Protein AF-A0A353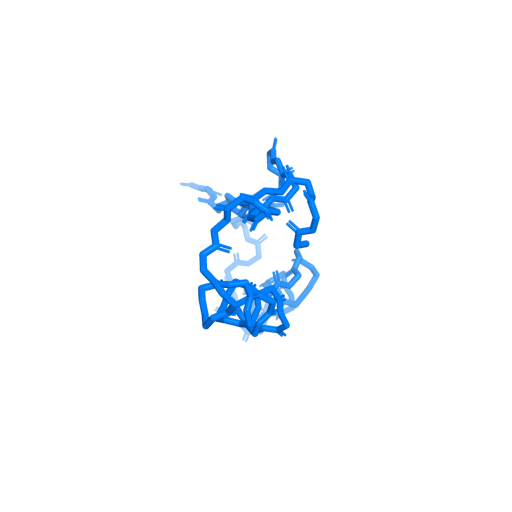D1S8-F1 (afdb_monomer_lite)

Sequence (55 aa):
VQQYASDEADILQEDFYNSLLAAYTVDEVRGQLDAYGLQHLKVSRPSDRHLLISG

Secondary structure (DSSP, 8-state):
-HHHHTTS-HHHHHHHHHHHHHPPPHHHHHHHHHHTT-TTSEEEEEETTEEEEE-

Structure (mmCIF, N/CA/C/O backbone):
data_AF-A0A353D1S8-F1
#
_entry.id   AF-A0A353D1S8-F1
#
loop_
_atom_site.group_PDB
_atom_site.id
_atom_site.type_symbol
_atom_site.label_atom_id
_atom_site.label_alt_id
_atom_site.label_comp_id
_atom_site.label_asym_id
_atom_site.label_entity_id
_atom_site.label_seq_id
_atom_site.pdbx_PDB_ins_code
_atom_site.Cartn_x
_atom_site.Cartn_y
_atom_site.Cartn_z
_atom_site.occupancy
_atom_site.B_iso_or_equiv
_atom_site.auth_seq_id
_atom_site.auth_comp_id
_atom_site.auth_asym_id
_atom_site.auth_atom_id
_atom_site.pdbx_PDB_model_num
ATOM 1 N N . VAL A 1 1 ? 1.180 -0.941 -14.792 1.00 89.44 1 VAL A N 1
ATOM 2 C CA . VAL A 1 1 ? 2.511 -0.849 -15.438 1.00 89.44 1 VAL A CA 1
ATOM 3 C C . VAL A 1 1 ? 2.489 0.165 -16.566 1.00 89.44 1 VAL A C 1
ATOM 5 O O . VAL A 1 1 ? 3.060 1.225 -16.374 1.00 89.44 1 VAL A O 1
ATOM 8 N N . GLN A 1 2 ? 1.723 -0.068 -17.641 1.00 95.00 2 GLN A N 1
ATOM 9 C CA . GLN A 1 2 ? 1.665 0.823 -18.812 1.00 95.00 2 GLN A CA 1
ATOM 10 C C . GLN A 1 2 ? 1.492 2.318 -18.493 1.00 95.00 2 GLN A C 1
ATOM 12 O O . GLN A 1 2 ? 2.138 3.150 -19.100 1.00 95.00 2 GLN A O 1
ATOM 17 N N . GLN A 1 3 ? 0.640 2.675 -17.530 1.00 94.69 3 GLN A N 1
ATOM 18 C CA . GLN A 1 3 ? 0.401 4.082 -17.188 1.00 94.69 3 GLN A CA 1
ATOM 19 C C . GLN A 1 3 ? 1.605 4.786 -16.536 1.00 94.69 3 GLN A C 1
ATOM 21 O O . GLN A 1 3 ? 1.699 6.005 -16.606 1.00 94.69 3 GLN A O 1
ATOM 26 N N . TYR A 1 4 ? 2.487 4.045 -15.861 1.00 94.69 4 TYR A N 1
ATOM 27 C CA . TYR A 1 4 ? 3.484 4.625 -14.951 1.00 94.69 4 TYR A CA 1
ATOM 28 C C . TYR A 1 4 ? 4.927 4.230 -15.237 1.00 94.69 4 TYR A C 1
ATOM 30 O O . TYR A 1 4 ? 5.821 4.867 -14.697 1.00 94.69 4 TYR A O 1
ATOM 38 N N . ALA A 1 5 ? 5.150 3.184 -16.028 1.00 96.62 5 ALA A N 1
ATOM 39 C CA . ALA A 1 5 ? 6.476 2.639 -16.287 1.00 96.62 5 ALA A CA 1
ATOM 40 C C . ALA A 1 5 ? 6.661 2.226 -17.758 1.00 96.62 5 ALA A C 1
ATOM 42 O O . ALA A 1 5 ? 7.596 1.502 -18.056 1.00 96.62 5 ALA A O 1
ATOM 43 N N . SER A 1 6 ? 5.786 2.637 -18.688 1.00 96.88 6 SER A N 1
ATOM 44 C CA . SER A 1 6 ? 5.865 2.180 -20.090 1.00 96.88 6 SER A CA 1
ATOM 45 C C . SER A 1 6 ? 7.191 2.486 -20.777 1.00 96.88 6 SER A C 1
ATOM 47 O O . SER A 1 6 ? 7.600 1.735 -21.656 1.00 96.88 6 SER A O 1
ATOM 49 N N . ASP A 1 7 ? 7.826 3.589 -20.385 1.00 97.94 7 ASP A N 1
ATOM 50 C CA . ASP A 1 7 ? 9.039 4.104 -21.023 1.00 97.94 7 ASP A CA 1
ATOM 51 C C . ASP A 1 7 ? 10.308 3.672 -20.268 1.00 97.94 7 ASP A C 1
ATOM 53 O O . ASP A 1 7 ? 11.419 4.062 -20.626 1.00 97.94 7 ASP A O 1
ATOM 57 N N . GLU A 1 8 ? 10.146 2.865 -19.217 1.00 98.06 8 GLU A N 1
ATOM 58 C CA . GLU A 1 8 ? 11.241 2.332 -18.416 1.00 98.06 8 GLU A CA 1
ATOM 59 C C . GLU A 1 8 ? 11.814 1.056 -19.040 1.00 98.06 8 GLU A C 1
ATOM 61 O O . GLU A 1 8 ? 11.152 0.356 -19.810 1.00 98.06 8 GLU A O 1
ATOM 66 N N . ALA A 1 9 ? 13.045 0.708 -18.663 1.00 98.50 9 ALA A N 1
ATOM 67 C CA . ALA A 1 9 ? 13.640 -0.570 -19.043 1.00 98.50 9 ALA A CA 1
ATOM 68 C C . ALA A 1 9 ? 12.787 -1.756 -18.552 1.00 98.50 9 ALA A C 1
ATOM 70 O O . ALA A 1 9 ? 12.201 -1.689 -17.471 1.00 98.50 9 ALA A O 1
ATOM 71 N N . ASP A 1 10 ? 12.781 -2.864 -19.298 1.00 98.25 10 ASP A N 1
ATOM 72 C CA . ASP A 1 10 ? 11.931 -4.036 -19.021 1.00 98.25 10 ASP A CA 1
ATOM 73 C C . ASP A 1 10 ? 12.024 -4.526 -17.568 1.00 98.25 10 ASP A C 1
ATOM 75 O O . ASP A 1 10 ? 11.006 -4.803 -16.935 1.00 98.25 10 ASP A O 1
ATOM 79 N N . ILE A 1 11 ? 13.236 -4.552 -17.003 1.00 98.06 11 ILE A N 1
ATOM 80 C CA . ILE A 1 11 ? 13.456 -4.972 -15.613 1.00 98.06 11 ILE A CA 1
ATOM 81 C C . ILE A 1 11 ? 12.732 -4.068 -14.604 1.00 98.06 11 ILE A C 1
ATOM 83 O O . ILE A 1 11 ? 12.173 -4.549 -13.626 1.00 98.06 11 ILE A O 1
ATOM 87 N N . LEU A 1 12 ? 12.663 -2.760 -14.864 1.00 98.12 12 LEU A N 1
ATOM 88 C CA . LEU A 1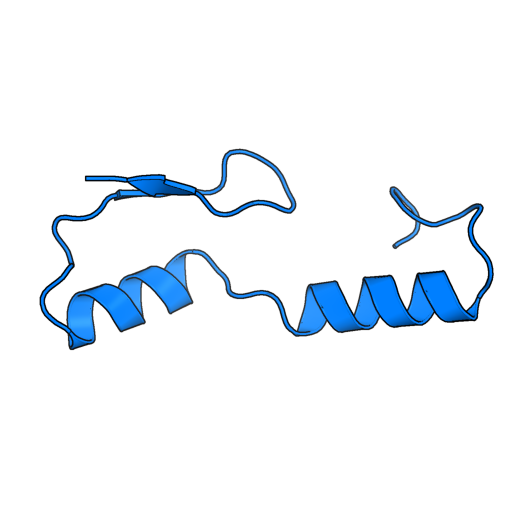 12 ? 11.966 -1.810 -13.996 1.00 98.12 12 LEU A CA 1
ATOM 89 C C . LEU A 1 12 ? 10.445 -1.907 -14.157 1.00 98.12 12 LEU A C 1
ATOM 91 O O . LEU A 1 12 ? 9.708 -1.668 -13.200 1.00 98.12 12 LEU A O 1
ATOM 95 N N . GLN A 1 13 ? 9.959 -2.285 -15.341 1.00 98.31 13 GLN A N 1
ATOM 96 C CA . GLN A 1 13 ? 8.540 -2.574 -15.556 1.00 98.31 13 GLN A CA 1
ATOM 97 C C . GLN A 1 13 ? 8.097 -3.818 -14.784 1.00 98.31 13 GLN A C 1
ATOM 99 O O . GLN A 1 13 ? 7.027 -3.806 -14.165 1.00 98.31 13 GLN A O 1
ATOM 104 N N . GLU A 1 14 ? 8.925 -4.865 -14.801 1.00 98.31 14 GLU A N 1
ATOM 105 C CA . GLU A 1 14 ? 8.716 -6.091 -14.032 1.00 98.31 14 GLU A CA 1
ATOM 106 C C . GLU A 1 14 ? 8.763 -5.815 -12.525 1.00 98.31 14 GLU A C 1
ATOM 108 O O . GLU A 1 14 ? 7.833 -6.183 -11.805 1.00 98.31 14 GLU A O 1
ATOM 113 N N . ASP A 1 15 ? 9.773 -5.087 -12.050 1.00 98.25 15 ASP A N 1
ATOM 114 C CA . ASP A 1 15 ? 9.874 -4.699 -10.641 1.00 98.25 15 ASP A CA 1
ATOM 115 C C . ASP A 1 15 ? 8.670 -3.858 -10.200 1.00 98.25 15 ASP A C 1
ATOM 117 O O . ASP A 1 15 ? 8.087 -4.097 -9.137 1.00 98.25 15 ASP A O 1
ATOM 121 N N . PHE A 1 16 ? 8.228 -2.910 -11.033 1.00 96.75 16 PHE A N 1
ATOM 122 C CA . PHE A 1 16 ? 7.035 -2.119 -10.749 1.00 96.75 16 PHE A CA 1
ATOM 123 C C . PHE A 1 16 ? 5.774 -2.991 -10.695 1.00 96.75 16 PHE A C 1
ATOM 125 O O . PHE A 1 16 ? 4.938 -2.811 -9.810 1.00 96.75 16 PHE A O 1
ATOM 132 N N . TYR A 1 17 ? 5.629 -3.958 -11.602 1.00 97.19 17 TYR A N 1
ATOM 133 C CA . TYR A 1 17 ? 4.525 -4.917 -11.569 1.00 97.19 17 TYR A CA 1
ATOM 134 C C . TYR A 1 17 ? 4.532 -5.756 -10.286 1.00 97.19 17 TYR A C 1
ATOM 136 O O . TYR A 1 17 ? 3.511 -5.843 -9.601 1.00 97.19 17 TYR A O 1
ATOM 144 N N . ASN A 1 18 ? 5.686 -6.310 -9.922 1.00 97.94 18 ASN A N 1
ATOM 145 C CA . ASN A 1 18 ? 5.849 -7.117 -8.717 1.00 97.94 18 ASN A CA 1
ATOM 146 C C . ASN A 1 18 ? 5.584 -6.298 -7.446 1.00 97.94 18 ASN A C 1
ATOM 148 O O . ASN A 1 18 ? 4.949 -6.791 -6.514 1.00 97.94 18 ASN A O 1
ATOM 152 N N . SER A 1 19 ? 5.974 -5.021 -7.426 1.00 95.88 19 SER A N 1
ATOM 153 C CA . SER A 1 19 ? 5.635 -4.099 -6.338 1.00 95.88 19 SER A CA 1
ATOM 154 C C . SER A 1 19 ? 4.122 -3.899 -6.193 1.00 95.88 19 SER A C 1
ATOM 156 O O . SER A 1 19 ? 3.620 -3.908 -5.070 1.00 95.88 19 SER A O 1
ATOM 158 N N . LEU A 1 20 ? 3.378 -3.778 -7.301 1.00 94.62 20 LEU A N 1
ATOM 159 C CA . LEU A 1 20 ? 1.913 -3.682 -7.260 1.00 94.62 20 LEU A CA 1
ATOM 160 C C . LEU A 1 20 ? 1.266 -4.961 -6.719 1.00 94.62 20 LEU A C 1
ATOM 162 O O . LEU A 1 20 ? 0.298 -4.868 -5.970 1.00 94.62 20 LEU A O 1
ATOM 166 N N . LEU A 1 21 ? 1.796 -6.135 -7.075 1.00 95.94 21 LEU A N 1
ATOM 167 C CA . LEU A 1 21 ? 1.317 -7.416 -6.547 1.00 95.94 21 LEU A CA 1
ATOM 168 C C . LEU A 1 21 ? 1.596 -7.580 -5.047 1.00 95.94 21 LEU A C 1
ATOM 170 O O . LEU A 1 21 ? 0.833 -8.246 -4.355 1.00 95.94 21 LEU A O 1
ATOM 174 N N . ALA A 1 22 ? 2.677 -6.980 -4.550 1.00 96.31 22 ALA A N 1
ATOM 175 C CA . ALA A 1 22 ? 3.052 -7.021 -3.140 1.00 96.31 22 ALA A CA 1
ATOM 176 C C . ALA A 1 22 ? 2.357 -5.945 -2.281 1.00 96.31 22 ALA A C 1
ATOM 178 O O . ALA A 1 22 ? 2.487 -5.961 -1.057 1.00 96.31 22 ALA A O 1
ATOM 179 N N . ALA A 1 23 ? 1.660 -4.984 -2.893 1.00 95.94 23 ALA A N 1
ATOM 180 C CA . ALA A 1 23 ? 1.039 -3.878 -2.175 1.00 95.94 23 ALA A CA 1
ATOM 181 C C . ALA A 1 23 ? -0.242 -4.317 -1.449 1.00 95.94 23 ALA A C 1
ATOM 183 O O . ALA A 1 23 ? -1.133 -4.918 -2.046 1.00 95.94 23 ALA A O 1
ATOM 184 N N . TYR A 1 24 ? -0.373 -3.934 -0.176 1.00 96.62 24 TYR A N 1
ATOM 185 C CA . TYR A 1 24 ? -1.599 -4.169 0.583 1.00 96.62 24 TYR A CA 1
ATOM 186 C C . TYR A 1 24 ? -2.783 -3.353 0.056 1.00 96.62 24 TYR A C 1
ATOM 188 O O . TYR A 1 24 ? -2.659 -2.201 -0.375 1.00 96.62 24 TYR A O 1
ATOM 196 N N . THR A 1 25 ? -3.969 -3.932 0.189 1.00 95.94 25 THR A N 1
ATOM 197 C CA . THR A 1 25 ? -5.252 -3.256 0.012 1.00 95.94 25 THR A CA 1
ATOM 198 C C . THR A 1 25 ? -5.682 -2.529 1.288 1.00 95.94 25 THR A C 1
ATOM 200 O O . THR A 1 25 ? -5.230 -2.816 2.397 1.00 95.94 25 THR A O 1
ATOM 203 N N . VAL A 1 26 ? -6.612 -1.580 1.142 1.00 97.06 26 VAL A N 1
ATOM 204 C CA . VAL A 1 26 ? -7.203 -0.864 2.285 1.00 97.06 26 VAL A CA 1
ATOM 205 C C . VAL A 1 26 ? -7.856 -1.834 3.272 1.00 97.06 26 VAL A C 1
ATOM 207 O O . VAL A 1 26 ? -7.731 -1.647 4.481 1.00 97.06 26 VAL A O 1
ATOM 210 N N . ASP A 1 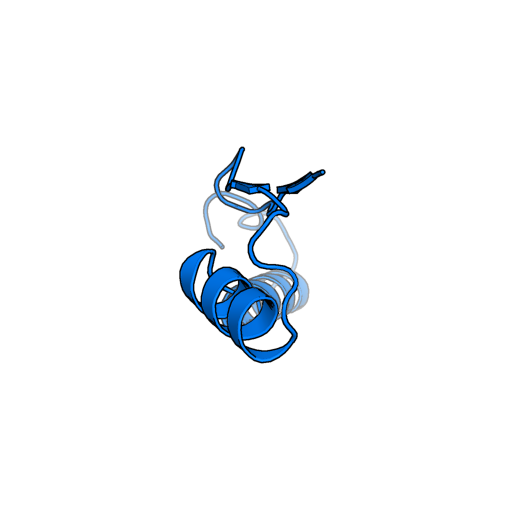27 ? -8.547 -2.856 2.772 1.00 97.38 27 ASP A N 1
ATOM 211 C CA . ASP A 1 27 ? -9.308 -3.774 3.617 1.00 97.38 27 ASP A CA 1
ATOM 212 C C . ASP A 1 27 ? -8.401 -4.767 4.350 1.00 97.38 27 ASP A C 1
ATOM 214 O O . ASP A 1 27 ? -8.644 -5.048 5.523 1.00 97.38 27 ASP A O 1
ATOM 218 N N . GLU A 1 28 ? -7.300 -5.208 3.731 1.00 97.94 28 GLU A N 1
ATOM 219 C CA . GLU A 1 28 ? -6.268 -5.990 4.426 1.00 97.94 28 GLU A CA 1
ATOM 220 C C . GLU A 1 28 ? -5.658 -5.200 5.583 1.00 97.94 28 GLU A C 1
ATOM 222 O O . GLU A 1 28 ? -5.581 -5.709 6.702 1.00 97.94 28 GLU A O 1
ATOM 227 N N . VAL A 1 29 ? -5.286 -3.935 5.353 1.00 98.06 29 VAL A N 1
ATOM 228 C CA . VAL A 1 29 ? -4.730 -3.085 6.416 1.00 98.06 29 VAL A CA 1
ATOM 229 C C . VAL A 1 29 ? -5.763 -2.833 7.514 1.00 98.06 29 VAL A C 1
ATOM 231 O O . VAL A 1 29 ? -5.421 -2.891 8.691 1.00 98.06 29 VAL A O 1
ATOM 234 N N . ARG A 1 30 ? -7.039 -2.607 7.176 1.00 98.06 30 ARG A N 1
ATOM 235 C CA . ARG A 1 30 ? -8.107 -2.471 8.184 1.00 98.06 30 ARG A CA 1
ATOM 236 C C . ARG A 1 30 ? -8.267 -3.727 9.032 1.00 98.06 30 ARG A C 1
ATOM 238 O O . ARG A 1 30 ? -8.350 -3.607 10.250 1.00 98.06 30 ARG A O 1
ATOM 245 N N . GLY A 1 31 ? -8.284 -4.905 8.408 1.00 98.25 31 GLY A N 1
ATOM 246 C CA . GLY A 1 31 ? -8.377 -6.178 9.123 1.00 98.25 31 GLY A CA 1
ATOM 247 C C . GLY A 1 31 ? -7.193 -6.398 10.066 1.00 98.25 31 GLY A C 1
ATOM 248 O O . GLY A 1 31 ? -7.378 -6.830 11.200 1.00 98.25 31 GLY A O 1
ATOM 249 N N . GLN A 1 32 ? -5.985 -6.028 9.634 1.00 98.12 32 GLN A N 1
ATOM 250 C CA . GLN A 1 32 ? -4.798 -6.059 10.489 1.00 98.12 32 GLN A CA 1
ATOM 251 C C . GLN A 1 32 ? -4.938 -5.093 11.673 1.00 98.12 32 GLN A C 1
ATOM 253 O O . GLN A 1 32 ? -4.735 -5.499 12.812 1.00 98.12 32 GLN A O 1
ATOM 258 N N . LEU A 1 33 ? -5.323 -3.834 11.439 1.00 98.38 33 LEU A N 1
ATOM 259 C CA . LEU A 1 33 ? -5.494 -2.853 12.517 1.00 98.38 33 LEU A CA 1
ATOM 260 C C . LEU A 1 33 ? -6.536 -3.300 13.546 1.00 98.38 33 LEU A C 1
ATOM 262 O O . LEU A 1 33 ? -6.298 -3.153 14.743 1.00 98.38 33 LEU A O 1
ATOM 266 N N . ASP A 1 34 ? -7.653 -3.870 13.101 1.00 98.19 34 ASP A N 1
ATOM 267 C CA . ASP A 1 34 ? -8.682 -4.410 13.992 1.00 98.19 34 ASP A CA 1
ATOM 268 C C . ASP A 1 34 ? -8.146 -5.570 14.846 1.00 98.19 34 ASP A C 1
ATOM 270 O O . ASP A 1 34 ? -8.289 -5.561 16.069 1.00 98.19 34 ASP A O 1
ATOM 274 N N . ALA A 1 35 ? -7.407 -6.503 14.234 1.00 98.44 35 ALA A N 1
ATOM 275 C CA . ALA A 1 35 ? -6.790 -7.632 14.936 1.00 98.44 35 ALA A CA 1
ATOM 276 C C . ALA A 1 35 ? -5.806 -7.213 16.048 1.00 98.44 35 ALA A C 1
ATOM 278 O O . ALA A 1 35 ? -5.568 -7.985 16.978 1.00 98.44 35 ALA A O 1
ATOM 279 N N . TYR A 1 36 ? -5.259 -5.995 15.980 1.00 98.00 36 TYR A N 1
ATOM 280 C CA . TYR A 1 36 ? -4.343 -5.436 16.979 1.00 98.00 36 TYR A CA 1
ATOM 281 C C . TYR A 1 36 ? -4.963 -4.325 17.847 1.00 98.00 36 TYR A C 1
ATOM 283 O O . TYR A 1 36 ? -4.243 -3.675 18.604 1.00 98.00 36 TYR A O 1
ATOM 291 N N . GLY A 1 37 ? -6.280 -4.097 17.775 1.00 98.06 37 GLY A N 1
ATOM 292 C CA . GLY A 1 37 ? -6.963 -3.087 18.596 1.00 98.06 37 GLY A CA 1
ATOM 293 C C . GLY A 1 37 ? -6.659 -1.632 18.200 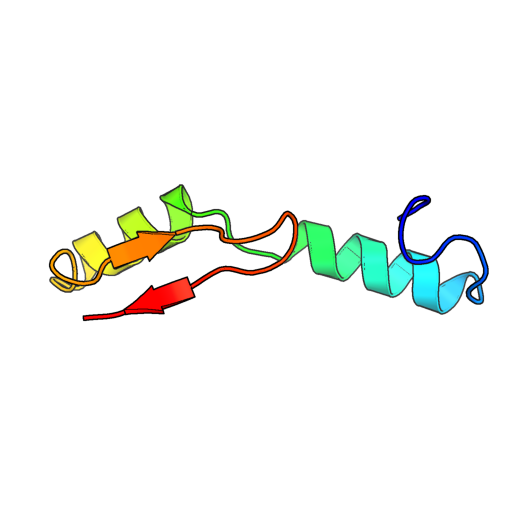1.00 98.06 37 GLY A C 1
ATOM 294 O O . GLY A 1 37 ? -6.754 -0.720 19.024 1.00 98.06 37 GLY A O 1
ATOM 295 N N . LEU A 1 38 ? -6.273 -1.404 16.943 1.00 98.31 38 LEU A N 1
ATOM 296 C CA . LEU A 1 38 ? -5.940 -0.097 16.364 1.00 98.31 38 LEU A CA 1
ATOM 297 C C . LEU A 1 38 ? -7.024 0.426 15.404 1.00 98.31 38 LEU A C 1
ATOM 299 O O . LEU A 1 38 ? -6.767 1.313 14.591 1.00 98.31 38 LEU A O 1
ATOM 303 N N . GLN A 1 39 ? -8.256 -0.071 15.508 1.00 97.44 39 GLN A N 1
ATOM 304 C CA . GLN A 1 39 ? -9.387 0.282 14.640 1.00 97.44 39 GLN A CA 1
ATOM 305 C C . GLN A 1 39 ? -9.821 1.760 14.709 1.00 97.44 39 GLN A C 1
ATOM 307 O O . GLN A 1 39 ? -10.648 2.205 13.917 1.00 97.44 39 GLN A O 1
ATOM 312 N N . HIS A 1 40 ? -9.277 2.533 15.653 1.00 97.62 40 HIS A N 1
ATOM 313 C CA . HIS A 1 40 ? -9.488 3.978 15.742 1.00 97.62 40 HIS A CA 1
ATOM 314 C C . HIS A 1 40 ? -8.683 4.768 14.693 1.00 97.62 40 HIS A C 1
ATOM 316 O O . HIS A 1 40 ? -9.041 5.909 14.392 1.00 97.62 40 HIS A O 1
ATOM 322 N N . LEU A 1 41 ? -7.625 4.178 14.121 1.00 98.38 41 LEU A N 1
ATOM 323 C CA . LEU A 1 41 ? -6.865 4.787 13.031 1.00 98.38 41 LEU A CA 1
ATOM 324 C C . LEU A 1 41 ? -7.675 4.755 11.727 1.00 98.38 41 LEU A C 1
ATOM 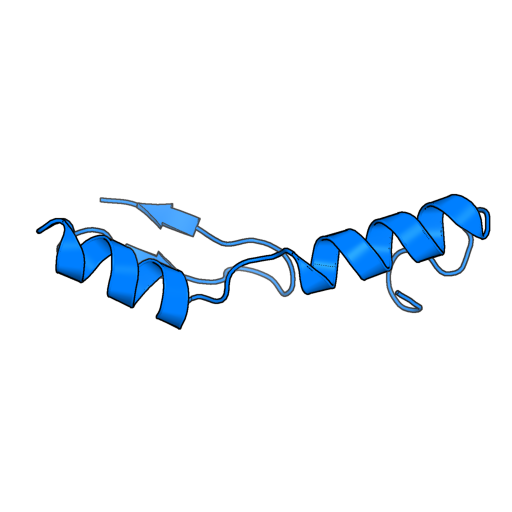326 O O . LEU A 1 41 ? -8.295 3.756 11.360 1.00 98.38 41 LEU A O 1
ATOM 330 N N . LYS A 1 42 ? -7.643 5.858 10.983 1.00 97.62 42 LYS A N 1
ATOM 331 C CA . LYS A 1 42 ? -8.314 6.004 9.690 1.00 97.62 42 LYS A CA 1
ATOM 332 C C . LYS A 1 42 ? -7.402 5.522 8.574 1.00 97.62 42 LYS A C 1
ATOM 334 O O . LYS A 1 42 ? -6.318 6.062 8.394 1.00 97.62 42 LYS A O 1
ATOM 339 N N . VAL A 1 43 ? -7.887 4.571 7.776 1.00 97.81 43 VAL A N 1
ATOM 340 C CA . VAL A 1 43 ? -7.204 4.086 6.566 1.00 97.81 43 VAL A CA 1
ATOM 341 C C . VAL A 1 43 ? -7.938 4.570 5.322 1.00 97.81 43 VAL A C 1
ATOM 343 O O . VAL A 1 43 ? -9.147 4.346 5.173 1.00 97.81 43 VAL A O 1
ATOM 346 N N . SER A 1 44 ? -7.201 5.212 4.419 1.00 97.12 44 SER A N 1
ATOM 347 C CA . SER A 1 44 ? -7.698 5.701 3.131 1.00 97.12 44 SER A CA 1
ATOM 348 C C . SER A 1 44 ? -6.681 5.481 2.011 1.00 97.12 44 SER A C 1
ATOM 350 O O . SER A 1 44 ? -5.506 5.216 2.258 1.00 97.12 44 SER A O 1
ATOM 352 N N . ARG A 1 45 ? -7.143 5.598 0.766 1.00 96.81 45 ARG A N 1
ATOM 353 C CA . ARG A 1 45 ? -6.319 5.513 -0.442 1.00 96.81 45 ARG A CA 1
ATOM 354 C C . ARG A 1 45 ? -6.455 6.826 -1.220 1.00 96.81 45 ARG A C 1
ATOM 356 O O . ARG A 1 45 ? -7.368 6.942 -2.033 1.00 96.81 45 ARG A O 1
ATOM 363 N N . PRO A 1 46 ? -5.616 7.844 -0.947 1.00 95.94 46 PRO A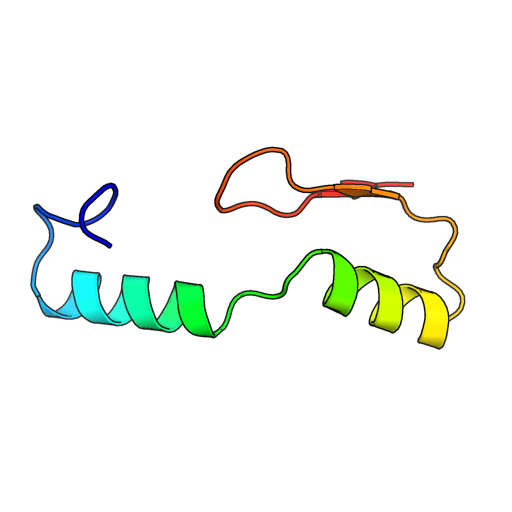 N 1
ATOM 364 C CA . PRO A 1 46 ? -5.737 9.160 -1.584 1.00 95.94 46 PRO A CA 1
ATOM 365 C C . PRO A 1 46 ? -5.370 9.159 -3.075 1.00 95.94 46 PRO A C 1
ATOM 367 O O . PRO A 1 46 ? -5.654 10.118 -3.783 1.00 95.94 46 PRO A O 1
ATOM 370 N N . SER A 1 47 ? -4.724 8.099 -3.557 1.00 93.56 47 SER A N 1
ATOM 371 C CA . SER A 1 47 ? -4.405 7.907 -4.972 1.00 93.56 47 SER A CA 1
ATOM 372 C C . SER A 1 47 ? -4.334 6.421 -5.284 1.00 93.56 47 SER A C 1
ATOM 374 O O . SER A 1 47 ? -4.274 5.580 -4.390 1.00 93.56 47 SER A O 1
ATOM 376 N N . ASP A 1 48 ? -4.269 6.081 -6.556 1.00 89.69 48 ASP A N 1
ATOM 377 C CA . ASP A 1 48 ? -4.208 4.706 -7.032 1.00 89.69 48 ASP A CA 1
ATOM 378 C C . ASP A 1 48 ? -2.949 3.918 -6.613 1.00 89.69 48 ASP A C 1
ATOM 380 O O . ASP A 1 48 ? -2.857 2.739 -6.936 1.00 89.69 48 ASP A O 1
ATOM 384 N N . ARG A 1 49 ? -1.993 4.491 -5.872 1.00 91.69 49 ARG A N 1
ATOM 385 C CA . ARG A 1 49 ? -0.789 3.766 -5.410 1.00 91.69 49 ARG A CA 1
ATOM 386 C C . ARG A 1 49 ? -0.425 3.968 -3.944 1.00 91.69 49 ARG A C 1
ATOM 388 O O . ARG A 1 49 ? 0.454 3.279 -3.444 1.00 91.69 49 ARG A O 1
ATOM 395 N N . HIS A 1 50 ? -1.089 4.883 -3.248 1.00 94.00 50 HIS A N 1
ATOM 396 C CA . HIS A 1 50 ? -0.711 5.240 -1.883 1.00 94.00 50 HIS A CA 1
ATOM 397 C C . HIS A 1 50 ? -1.814 4.885 -0.896 1.00 94.00 50 HIS A C 1
ATOM 399 O O . HIS A 1 50 ? -2.986 5.177 -1.138 1.00 94.00 50 HIS A O 1
ATOM 405 N N . LEU A 1 51 ? -1.419 4.315 0.239 1.00 96.69 51 LEU A N 1
ATOM 406 C CA . LEU A 1 51 ? -2.245 4.200 1.433 1.00 96.69 51 LEU A CA 1
ATOM 407 C C . LEU A 1 51 ? -1.867 5.308 2.414 1.00 96.69 51 LEU A C 1
ATOM 409 O O . LEU A 1 51 ? -0.696 5.648 2.561 1.00 96.69 51 LEU A O 1
ATOM 413 N N . LEU A 1 52 ? -2.867 5.854 3.094 1.00 97.75 52 LEU A N 1
ATOM 414 C CA . LEU A 1 52 ? -2.697 6.824 4.165 1.00 97.75 52 LEU A CA 1
ATOM 415 C C . LEU A 1 52 ? -3.371 6.291 5.424 1.00 97.75 52 LEU A C 1
ATOM 417 O O . LEU A 1 52 ? -4.561 5.965 5.396 1.00 97.75 52 LEU A O 1
ATOM 421 N N . ILE A 1 53 ? -2.605 6.253 6.514 1.00 97.69 53 ILE A N 1
ATOM 422 C CA . ILE A 1 53 ? -3.072 5.908 7.852 1.00 97.69 53 ILE A CA 1
ATOM 423 C C . ILE A 1 53 ? -2.862 7.126 8.749 1.00 97.69 53 ILE A C 1
ATOM 425 O O . ILE A 1 53 ? -1.770 7.693 8.770 1.00 97.69 53 ILE A O 1
ATOM 429 N N . SER A 1 54 ? -3.903 7.550 9.459 1.00 97.56 54 SER A N 1
ATOM 430 C CA . SER A 1 54 ? -3.848 8.700 10.367 1.00 97.56 54 SER A CA 1
ATOM 431 C C . SER A 1 54 ? -4.751 8.512 11.584 1.00 97.56 54 SER A C 1
ATOM 433 O O . SER A 1 54 ? -5.746 7.790 11.520 1.00 97.56 54 SER A O 1
ATOM 435 N N . GLY A 1 55 ? -4.420 9.167 12.694 1.00 92.88 55 GLY A N 1
ATOM 436 C CA . GLY A 1 55 ? -5.159 9.114 13.954 1.00 92.88 55 GLY A CA 1
ATOM 437 C C . GLY A 1 55 ? -4.531 10.008 15.003 1.00 92.88 55 GLY A C 1
ATOM 438 O O . GLY A 1 55 ? -3.348 10.373 14.812 1.00 92.88 55 GLY A O 1
#

Foldseek 3Di:
DCVPDVPPDPVVVVVVVVVVVVDDDQVRVCVVCVVVVNNVWDWDDPDPRDIDTGD

Radius of gyration: 14.51 Å; chains: 1; bounding box: 23×17×40 Å

pLDDT: mean 96.7, std 2.06, range [89.44, 98.5]